Protein AF-A0A0B1TSK8-F1 (afdb_monomer_lite)

Sequence (146 aa):
METIKSRNEPAEERLIIAAIKKKAPELGAILQAAKDRFQAKLDALGPEAKDFAKEIWENGRKIRNQLFAGNRPTPAEMHLSTLGTLIRYKKLSAAAKEEFGKQFPVISNALTGITSLPIFSSEPGLAHNPILGDFLAIMHQAHMGI

InterPro domains:
  IPR008632 Nematode fatty acid retinoid binding [PF05823] (4-109)
  IPR008632 Nematode fatty acid retinoid binding [PTHR31418] (10-109)

Radius of gyration: 18.43 Å; chains: 1; bounding box: 41×38×54 Å

Secondary structure (DSSP, 8-state):
--------S-HHHHHHHHHHHHH-HHHHHHHHHHHHHHHHHHHTS-HHHHHHHHHHHHHHHHHHHHHHTT-PPPHHHHHHHHHHHHHHHHHS-HHHHHHHHHH-HHHHHHHHHHHHSTTTS--GGGGG-HHHHHHHHHHHHHHS--

Organism: Oesophagostomum dentatum (NCBI:txid61180)

pLDDT: mean 75.6, std 19.05, range [34.06, 95.44]

Foldseek 3Di:
DDDPDDPPDPPVLVVVLVVCCVVPVVVSVVSVVVVVLLVVLLVQADPLLNVLSVVVVVLVVVQVVCVVVVHHDDPVRVVVSLVVSLVSLVPDDPVSLVSNCVSPVVVSVVSVVVCPDPVNPDDPPPVPDVVVVVVVVVVVVVVPPD

Structure (mmCIF, N/CA/C/O backbone):
data_AF-A0A0B1TSK8-F1
#
_entry.id   AF-A0A0B1TSK8-F1
#
loop_
_atom_site.group_PDB
_atom_site.id
_atom_site.type_symbol
_atom_site.label_atom_id
_atom_site.label_alt_id
_atom_site.label_comp_id
_atom_site.label_asym_id
_atom_site.label_entity_id
_atom_site.label_seq_id
_atom_site.pdbx_PDB_ins_code
_atom_site.Cartn_x
_atom_site.Cartn_y
_atom_site.Cartn_z
_atom_site.occupancy
_atom_site.B_iso_or_equiv
_atom_site.auth_seq_id
_atom_site.auth_comp_id
_atom_site.auth_asym_id
_atom_site.auth_atom_id
_atom_site.pdbx_PDB_model_num
ATOM 1 N N . MET A 1 1 ? -25.282 -0.519 -25.206 1.00 34.50 1 MET A N 1
ATOM 2 C CA . MET A 1 1 ? -23.934 -0.914 -24.749 1.00 34.50 1 MET A CA 1
ATOM 3 C C . MET A 1 1 ? -23.753 -0.390 -23.341 1.00 34.50 1 MET A C 1
ATOM 5 O O . MET A 1 1 ? -23.791 0.815 -23.129 1.00 34.50 1 MET A O 1
ATOM 9 N N . GLU A 1 2 ? -23.715 -1.309 -22.386 1.00 34.06 2 GLU A N 1
ATOM 10 C CA . GLU A 1 2 ? -23.785 -1.038 -20.955 1.00 34.06 2 GLU A CA 1
ATOM 11 C C . GLU A 1 2 ? -22.529 -0.359 -20.382 1.00 34.06 2 GLU A C 1
ATOM 13 O O . GLU A 1 2 ? -21.392 -0.745 -20.638 1.00 34.06 2 GLU A O 1
ATOM 18 N N . THR A 1 3 ? -22.814 0.649 -19.554 1.00 35.84 3 THR A N 1
ATOM 19 C CA . THR A 1 3 ? -22.144 1.018 -18.297 1.00 35.84 3 THR A CA 1
ATOM 20 C C . THR A 1 3 ? -20.665 1.414 -18.299 1.00 35.84 3 THR A C 1
ATOM 22 O O . THR A 1 3 ? -19.780 0.669 -17.889 1.00 35.84 3 THR A O 1
ATOM 25 N N . ILE A 1 4 ? -20.445 2.715 -18.509 1.00 45.88 4 ILE A N 1
ATOM 26 C CA . ILE A 1 4 ? -19.411 3.506 -17.822 1.00 45.88 4 ILE A CA 1
ATOM 27 C C . ILE A 1 4 ? -19.881 3.702 -16.368 1.00 45.88 4 ILE A C 1
ATOM 29 O O . ILE A 1 4 ? -20.302 4.789 -15.982 1.00 45.88 4 ILE A O 1
ATOM 33 N N . LYS A 1 5 ? -19.922 2.642 -15.557 1.00 42.06 5 LYS A N 1
ATOM 34 C CA . LYS A 1 5 ? -20.281 2.759 -14.137 1.00 42.06 5 LYS A CA 1
ATOM 35 C C . LYS A 1 5 ? -19.015 2.525 -13.318 1.00 42.06 5 LYS A C 1
ATOM 37 O O . LYS A 1 5 ? -18.442 1.446 -13.353 1.00 42.06 5 LYS A O 1
ATOM 42 N N . SER A 1 6 ? -18.597 3.577 -12.611 1.00 37.69 6 SER A N 1
ATOM 43 C CA . SER A 1 6 ? -17.459 3.633 -11.678 1.00 37.69 6 SER A CA 1
ATOM 44 C C . SER A 1 6 ? -16.067 3.882 -12.288 1.00 37.69 6 SER A C 1
ATOM 46 O O . SER A 1 6 ? -15.122 3.117 -12.117 1.00 37.69 6 SER A O 1
ATOM 48 N N . ARG A 1 7 ? -15.897 5.009 -12.991 1.00 40.56 7 ARG A N 1
ATOM 49 C CA . ARG A 1 7 ? -14.577 5.503 -13.418 1.00 40.56 7 ARG A CA 1
ATOM 50 C C . ARG A 1 7 ? -13.906 6.283 -12.272 1.00 40.56 7 ARG A C 1
ATOM 52 O O . ARG A 1 7 ? -13.792 7.494 -12.353 1.00 40.56 7 ARG A O 1
ATOM 59 N N . ASN A 1 8 ? -13.436 5.575 -11.245 1.00 47.19 8 ASN A N 1
ATOM 60 C CA . ASN A 1 8 ? -12.407 6.077 -10.313 1.00 47.19 8 ASN A CA 1
ATOM 61 C C . ASN A 1 8 ? -11.020 5.463 -10.602 1.00 47.19 8 ASN A C 1
ATOM 63 O O . ASN A 1 8 ? -10.127 5.482 -9.764 1.00 47.19 8 ASN A O 1
ATOM 67 N N . GLU A 1 9 ? -10.820 4.915 -11.803 1.00 52.47 9 GLU A N 1
ATOM 68 C CA . GLU A 1 9 ? -9.497 4.519 -12.295 1.00 52.47 9 GLU A CA 1
ATOM 69 C C . GLU A 1 9 ? -8.792 5.741 -12.904 1.00 52.47 9 GLU A C 1
ATOM 71 O O . GLU A 1 9 ? -9.339 6.307 -13.866 1.00 52.47 9 GLU A O 1
ATOM 76 N N . PRO A 1 10 ? -7.578 6.114 -12.453 1.00 54.09 10 PRO A N 1
ATOM 77 C CA . PRO A 1 10 ? -6.765 7.066 -13.192 1.00 54.09 10 PRO A CA 1
ATOM 78 C C . PRO A 1 10 ? -6.481 6.458 -14.568 1.00 54.09 10 PRO A C 1
ATOM 80 O O . PRO A 1 10 ? -5.929 5.363 -14.688 1.00 54.09 10 PRO A O 1
ATOM 83 N N . ALA A 1 11 ? -6.927 7.141 -15.624 1.00 59.41 11 ALA A N 1
ATOM 84 C CA . ALA A 1 11 ? -6.847 6.658 -17.003 1.00 59.41 11 ALA A CA 1
ATOM 85 C C . ALA A 1 11 ? -5.430 6.209 -17.404 1.00 59.41 11 ALA A C 1
ATOM 87 O O . ALA A 1 11 ? -5.285 5.296 -18.211 1.00 59.41 11 ALA A O 1
ATOM 88 N N . GLU A 1 12 ? -4.412 6.778 -16.766 1.00 68.50 12 GLU A N 1
ATOM 89 C CA . GLU A 1 12 ? -2.999 6.466 -16.948 1.00 68.50 12 GLU A CA 1
ATOM 90 C C . GLU A 1 12 ? -2.633 5.006 -16.650 1.00 68.50 12 GLU A C 1
ATOM 92 O O . GLU A 1 12 ? -1.908 4.408 -17.437 1.00 68.50 12 GLU A O 1
AT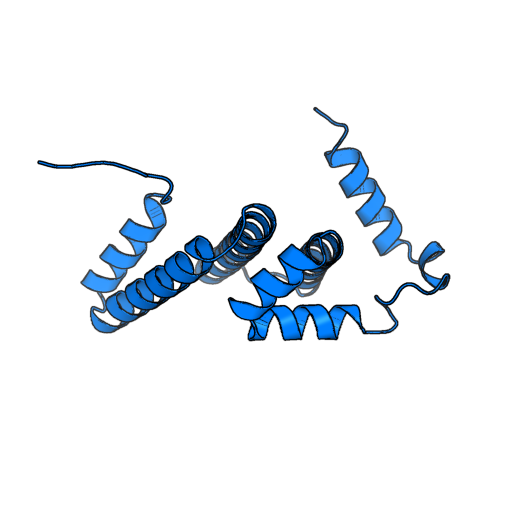OM 97 N N . GLU A 1 13 ? -3.131 4.384 -15.574 1.00 72.94 13 GLU A N 1
ATOM 98 C CA . GLU A 1 13 ? -2.673 3.031 -15.201 1.00 72.94 13 GLU A CA 1
ATOM 99 C C . GLU A 1 13 ? -3.181 1.969 -16.186 1.00 72.94 13 GLU A C 1
ATOM 101 O O . GLU A 1 13 ? -2.430 1.083 -16.596 1.00 72.94 13 GLU A O 1
ATOM 106 N N . ARG A 1 14 ? -4.420 2.117 -16.675 1.00 76.19 14 ARG A N 1
ATOM 107 C CA . ARG A 1 14 ? -4.943 1.287 -17.774 1.00 76.19 14 ARG A CA 1
ATOM 108 C C . ARG A 1 14 ? -4.124 1.456 -19.051 1.00 76.19 14 ARG A C 1
ATOM 110 O O . ARG A 1 14 ? -3.827 0.466 -19.718 1.00 76.19 14 ARG A O 1
ATOM 117 N N . LEU A 1 15 ? -3.755 2.695 -19.387 1.00 79.19 15 LEU A N 1
ATOM 118 C CA . LEU A 1 15 ? -2.950 2.994 -20.572 1.00 79.19 15 LEU A CA 1
ATOM 119 C C . LEU A 1 15 ? -1.533 2.416 -20.451 1.00 79.19 15 LEU A C 1
ATOM 121 O O . LEU A 1 15 ? -1.026 1.859 -21.421 1.00 79.19 15 LEU A O 1
ATOM 125 N N . ILE A 1 16 ? -0.929 2.462 -19.260 1.00 78.75 16 ILE A N 1
ATOM 126 C CA . ILE A 1 16 ? 0.378 1.854 -18.975 1.00 78.75 16 ILE A CA 1
ATOM 127 C C . ILE A 1 16 ? 0.310 0.333 -19.137 1.00 78.75 16 ILE A C 1
ATOM 129 O O . ILE A 1 16 ? 1.132 -0.237 -19.853 1.00 78.75 16 ILE A O 1
ATOM 133 N N . ILE A 1 17 ? -0.682 -0.337 -18.538 1.00 82.12 17 ILE A N 1
ATOM 134 C CA . ILE A 1 17 ? -0.833 -1.795 -18.664 1.00 82.12 17 ILE A CA 1
ATOM 135 C C . ILE A 1 17 ? -1.065 -2.190 -20.128 1.00 82.12 17 ILE A C 1
ATOM 137 O O . ILE A 1 17 ? -0.455 -3.145 -20.604 1.00 82.12 17 ILE A O 1
ATOM 141 N N . ALA A 1 18 ? -1.894 -1.449 -20.868 1.00 85.12 18 ALA A N 1
ATOM 142 C CA . ALA A 1 18 ? -2.126 -1.700 -22.291 1.00 85.12 18 ALA A CA 1
ATOM 143 C C . ALA A 1 18 ? -0.850 -1.508 -23.133 1.00 85.12 18 ALA A C 1
ATOM 145 O O . ALA A 1 18 ? -0.532 -2.347 -23.979 1.00 85.12 18 ALA A O 1
ATOM 146 N N . ALA A 1 19 ? -0.082 -0.446 -22.872 1.00 82.62 19 ALA A N 1
ATOM 147 C CA . ALA A 1 19 ? 1.193 -0.199 -23.538 1.00 82.62 19 ALA A CA 1
ATOM 148 C C . ALA A 1 19 ? 2.224 -1.299 -23.235 1.00 82.62 19 ALA A C 1
ATOM 150 O O . ALA A 1 19 ? 2.941 -1.733 -24.139 1.00 82.62 19 ALA A O 1
ATOM 151 N N . ILE A 1 20 ? 2.266 -1.790 -21.991 1.00 84.56 20 ILE A N 1
ATOM 152 C CA . ILE A 1 20 ? 3.125 -2.910 -21.595 1.00 84.56 20 ILE A CA 1
ATOM 153 C C . ILE A 1 20 ? 2.663 -4.197 -22.275 1.00 84.56 20 ILE A C 1
ATOM 155 O O . ILE A 1 20 ? 3.498 -4.856 -22.876 1.00 84.56 20 ILE A O 1
ATOM 159 N N . LYS A 1 21 ? 1.362 -4.519 -22.298 1.00 87.75 21 LYS A N 1
ATOM 160 C CA . LYS A 1 21 ? 0.835 -5.699 -23.015 1.00 87.75 21 LYS A CA 1
ATOM 161 C C . LYS A 1 21 ? 1.237 -5.713 -24.491 1.00 87.75 21 LYS A C 1
ATOM 163 O O . LYS A 1 21 ? 1.553 -6.772 -25.018 1.00 87.75 21 LYS A O 1
ATOM 168 N N . LYS A 1 22 ? 1.271 -4.547 -25.149 1.00 89.25 22 LYS A N 1
ATOM 169 C CA . LYS A 1 22 ? 1.702 -4.428 -26.552 1.00 89.25 22 LYS A CA 1
ATOM 170 C C . LYS A 1 22 ? 3.186 -4.767 -26.758 1.00 89.25 22 LYS A C 1
ATOM 172 O O . LYS A 1 22 ? 3.539 -5.267 -27.819 1.00 89.25 22 LYS A O 1
ATOM 177 N N . LYS A 1 23 ? 4.051 -4.470 -25.782 1.00 89.12 23 LYS A N 1
ATOM 178 C CA . LYS A 1 23 ? 5.508 -4.704 -25.870 1.00 89.12 23 LYS A CA 1
ATOM 179 C C . LYS A 1 23 ? 5.947 -6.037 -25.255 1.00 89.12 23 LYS A C 1
ATOM 181 O O . LYS A 1 23 ? 6.893 -6.647 -25.732 1.00 89.12 23 LYS A O 1
ATOM 186 N N . ALA A 1 24 ? 5.275 -6.455 -24.191 1.00 89.75 24 ALA A N 1
ATOM 187 C CA . ALA A 1 24 ? 5.555 -7.630 -23.378 1.00 89.75 24 ALA A CA 1
ATOM 188 C C . ALA A 1 24 ? 4.220 -8.190 -22.838 1.00 89.75 24 ALA A C 1
ATOM 190 O O . ALA A 1 24 ? 3.791 -7.825 -21.736 1.00 89.75 24 ALA A O 1
ATOM 191 N N . PRO A 1 25 ? 3.535 -9.054 -23.610 1.00 87.00 25 PRO A N 1
ATOM 192 C CA . PRO A 1 25 ? 2.203 -9.557 -23.274 1.00 87.00 25 PRO A CA 1
ATOM 193 C C . PRO A 1 25 ? 2.124 -10.239 -21.905 1.00 87.00 25 PRO A C 1
ATOM 195 O O . PRO A 1 25 ? 1.219 -9.937 -21.126 1.00 87.00 25 PRO A O 1
ATOM 198 N N . GLU A 1 26 ? 3.096 -11.096 -21.580 1.00 89.19 26 GLU A N 1
ATOM 199 C CA . GLU A 1 26 ? 3.151 -11.811 -20.297 1.00 89.19 26 GLU A CA 1
ATOM 200 C C . GLU A 1 26 ? 3.294 -10.848 -19.114 1.00 89.19 26 GLU A C 1
ATOM 202 O O . GLU A 1 26 ? 2.535 -10.923 -18.148 1.00 89.19 26 GLU A O 1
ATOM 207 N N . LEU A 1 27 ? 4.199 -9.869 -19.221 1.00 83.31 27 LEU A N 1
ATOM 208 C CA . LEU A 1 27 ? 4.387 -8.851 -18.188 1.00 83.31 27 LEU A CA 1
ATOM 209 C C . LEU A 1 27 ? 3.121 -8.005 -18.006 1.00 83.31 27 LEU A C 1
ATOM 211 O O . LEU A 1 27 ? 2.701 -7.725 -16.884 1.00 83.31 27 LEU A O 1
ATOM 215 N N . GLY A 1 28 ? 2.467 -7.637 -19.106 1.00 83.94 28 GLY A N 1
ATOM 216 C CA . GLY A 1 28 ? 1.213 -6.898 -19.063 1.00 83.94 28 GLY A CA 1
ATOM 217 C C . GLY A 1 28 ? 0.054 -7.696 -18.448 1.00 83.94 28 GLY A C 1
ATOM 218 O O . GLY A 1 28 ? -0.797 -7.114 -17.772 1.00 83.94 28 GLY A O 1
ATOM 219 N N . ALA A 1 29 ? 0.017 -9.018 -18.634 1.00 88.88 29 ALA A N 1
ATOM 220 C CA . ALA A 1 29 ? -0.941 -9.900 -17.966 1.00 88.88 29 ALA A CA 1
ATOM 221 C C . ALA A 1 29 ? -0.668 -10.003 -16.455 1.00 88.88 29 ALA A C 1
ATOM 223 O O . ALA A 1 29 ? -1.606 -9.909 -15.663 1.00 88.88 29 ALA A O 1
ATOM 224 N N . ILE A 1 30 ? 0.603 -10.099 -16.047 1.00 88.12 30 ILE A N 1
ATOM 225 C CA . ILE A 1 30 ? 1.008 -10.102 -14.632 1.00 88.12 30 ILE A CA 1
ATOM 226 C C . ILE A 1 30 ? 0.605 -8.793 -13.942 1.00 88.12 30 ILE A C 1
ATOM 228 O O . ILE A 1 30 ? 0.024 -8.831 -12.856 1.00 88.12 30 ILE A O 1
ATOM 232 N N . LEU A 1 31 ? 0.852 -7.638 -14.569 1.00 85.00 31 LEU A N 1
ATOM 233 C CA . LEU A 1 31 ? 0.456 -6.338 -14.013 1.00 85.00 31 LEU A CA 1
ATOM 234 C C . LEU A 1 31 ? -1.064 -6.213 -13.871 1.00 85.00 31 LEU A C 1
ATOM 236 O O . LEU A 1 31 ? -1.544 -5.711 -12.855 1.00 85.00 31 LEU A O 1
ATOM 240 N N . GLN A 1 32 ? -1.822 -6.691 -14.862 1.00 87.62 32 GLN A N 1
ATOM 241 C CA . GLN A 1 32 ? -3.280 -6.716 -14.778 1.00 87.62 32 GLN A CA 1
ATOM 242 C C . GLN A 1 32 ? -3.748 -7.591 -13.610 1.00 87.62 32 GLN A C 1
ATOM 244 O O . GLN A 1 32 ? -4.523 -7.131 -12.780 1.00 87.62 32 GLN A O 1
ATOM 249 N N . ALA A 1 33 ? -3.222 -8.812 -13.490 1.00 88.50 33 ALA A N 1
ATOM 250 C CA . ALA A 1 33 ? -3.577 -9.716 -12.402 1.00 88.50 33 ALA A CA 1
ATOM 251 C C . ALA A 1 33 ? -3.216 -9.136 -11.023 1.00 88.50 33 ALA A C 1
ATOM 253 O O . ALA A 1 33 ? -3.974 -9.291 -10.066 1.00 88.50 33 ALA A O 1
ATOM 254 N N . ALA A 1 34 ? -2.078 -8.444 -10.906 1.00 86.25 34 ALA A N 1
ATOM 255 C CA . ALA A 1 34 ? -1.689 -7.756 -9.678 1.00 86.25 34 ALA A CA 1
ATOM 256 C C . ALA A 1 34 ? -2.673 -6.632 -9.316 1.00 86.25 34 ALA A C 1
ATOM 258 O O . ALA A 1 34 ? -3.108 -6.549 -8.166 1.00 86.25 34 ALA A O 1
ATOM 259 N N . LYS A 1 35 ? -3.071 -5.814 -10.298 1.00 86.69 35 LYS A N 1
ATOM 260 C CA . LYS A 1 35 ? -4.081 -4.764 -10.124 1.00 86.69 35 LYS A CA 1
ATOM 261 C C . LYS A 1 35 ? -5.429 -5.340 -9.697 1.00 86.69 35 LYS A C 1
ATOM 263 O O . LYS A 1 35 ? -6.022 -4.838 -8.748 1.00 86.69 35 LYS A O 1
ATOM 268 N N . ASP A 1 36 ? -5.897 -6.391 -10.359 1.00 90.88 36 ASP A N 1
ATOM 269 C CA . ASP A 1 36 ? -7.205 -6.984 -10.072 1.00 90.88 36 ASP A CA 1
ATOM 270 C C . ASP A 1 36 ? -7.229 -7.600 -8.664 1.00 90.88 36 ASP A C 1
ATOM 272 O O . ASP A 1 36 ? -8.175 -7.391 -7.905 1.00 90.88 36 ASP A O 1
ATOM 276 N N . ARG A 1 37 ? -6.138 -8.265 -8.253 1.00 89.31 37 ARG A N 1
ATOM 277 C CA . ARG A 1 37 ? -5.961 -8.750 -6.873 1.00 89.31 37 ARG A CA 1
ATOM 278 C C . ARG A 1 37 ? -5.952 -7.613 -5.854 1.00 89.31 37 ARG A C 1
ATOM 280 O O . ARG A 1 37 ? -6.527 -7.762 -4.780 1.00 89.31 37 ARG A O 1
ATOM 287 N N . PHE A 1 38 ? -5.291 -6.497 -6.158 1.00 88.50 38 PHE A N 1
ATOM 288 C CA . PHE A 1 38 ? -5.280 -5.330 -5.277 1.00 88.50 38 PHE A CA 1
ATOM 289 C C . PHE A 1 38 ? -6.676 -4.709 -5.143 1.00 88.50 38 PHE A C 1
ATOM 291 O O . PHE A 1 38 ? -7.125 -4.448 -4.030 1.00 88.50 38 PHE A O 1
ATOM 298 N N . GLN A 1 39 ? -7.396 -4.554 -6.256 1.00 90.06 39 GLN A N 1
ATOM 299 C CA . GLN A 1 39 ? -8.758 -4.026 -6.262 1.00 90.06 39 GLN A CA 1
ATOM 300 C C . GLN A 1 39 ? -9.717 -4.920 -5.463 1.00 90.06 39 GLN A C 1
ATOM 302 O O . GLN A 1 39 ? -10.447 -4.416 -4.614 1.00 90.06 39 GLN A O 1
ATOM 307 N N . ALA A 1 40 ? -9.644 -6.242 -5.643 1.00 92.88 40 ALA A N 1
ATOM 308 C CA . ALA A 1 40 ? -10.445 -7.190 -4.868 1.00 92.88 40 ALA A CA 1
ATOM 309 C C . ALA A 1 40 ? -10.203 -7.056 -3.353 1.00 92.88 40 ALA A C 1
ATOM 311 O O . ALA A 1 40 ? -11.149 -7.077 -2.567 1.00 92.88 40 ALA A O 1
ATOM 312 N N . LYS A 1 41 ? -8.947 -6.845 -2.936 1.00 92.06 41 LYS A N 1
ATOM 313 C CA . LYS A 1 41 ? -8.608 -6.580 -1.530 1.00 92.06 41 LYS A CA 1
ATOM 314 C C . LYS A 1 41 ? -9.181 -5.257 -1.030 1.00 92.06 41 LYS A C 1
ATOM 316 O O . LYS A 1 41 ? -9.676 -5.212 0.087 1.00 92.06 41 LYS A O 1
ATOM 321 N N . LEU A 1 42 ? -9.144 -4.193 -1.838 1.00 92.62 42 LEU A N 1
ATOM 322 C CA . LEU A 1 42 ? -9.752 -2.903 -1.486 1.00 92.62 42 LEU A CA 1
ATOM 323 C C . LEU A 1 42 ? -11.276 -2.979 -1.353 1.00 92.62 42 LEU A C 1
ATOM 325 O O . LEU A 1 42 ? -11.864 -2.234 -0.570 1.00 92.62 42 LEU A O 1
ATOM 329 N N . ASP A 1 43 ? -11.933 -3.816 -2.147 1.00 93.12 43 ASP A N 1
ATOM 330 C CA . ASP A 1 43 ? -13.389 -3.976 -2.105 1.00 93.12 43 ASP A CA 1
ATOM 331 C C . ASP A 1 43 ? -13.856 -4.821 -0.917 1.00 93.12 43 ASP A C 1
ATOM 333 O O . ASP A 1 43 ? -14.991 -4.668 -0.477 1.00 93.12 43 ASP A O 1
ATOM 337 N N . ALA A 1 44 ? -12.957 -5.616 -0.335 1.00 94.31 44 ALA A N 1
ATOM 338 C CA . ALA A 1 44 ? -13.184 -6.360 0.900 1.00 94.31 44 ALA A CA 1
ATOM 339 C C . ALA A 1 44 ? -12.917 -5.551 2.190 1.00 94.31 44 ALA A C 1
ATOM 341 O O . ALA A 1 44 ? -13.047 -6.103 3.281 1.00 94.31 44 ALA A O 1
ATOM 342 N N . LEU A 1 45 ? -12.512 -4.279 2.088 1.00 95.06 45 LEU A N 1
ATOM 343 C CA . LEU A 1 45 ? -12.231 -3.410 3.236 1.00 95.06 45 LEU A CA 1
ATOM 344 C C . LEU A 1 45 ? -13.384 -2.450 3.540 1.00 95.06 45 LEU A C 1
ATOM 346 O O . LEU A 1 45 ? -14.001 -1.896 2.625 1.00 95.06 45 LEU A O 1
ATOM 350 N N . GLY A 1 46 ? -13.594 -2.169 4.831 1.00 94.38 46 GLY A N 1
ATOM 351 C CA . GLY A 1 46 ? -14.411 -1.045 5.274 1.00 94.38 46 GLY A CA 1
ATOM 352 C C . GLY A 1 46 ? -13.804 0.313 4.876 1.00 94.38 46 GLY A C 1
ATOM 353 O O . GLY A 1 46 ? -12.621 0.387 4.528 1.00 94.38 46 GLY A O 1
ATOM 354 N N . PRO A 1 47 ? -14.580 1.416 4.923 1.00 95.44 47 PRO A N 1
ATOM 355 C CA . PRO A 1 47 ? -14.161 2.722 4.401 1.00 95.44 47 PRO A CA 1
ATOM 356 C C . PRO A 1 47 ? -12.823 3.231 4.957 1.00 95.44 47 PRO A C 1
ATOM 358 O O . PRO A 1 47 ? -11.962 3.657 4.193 1.00 95.44 47 PRO A O 1
ATOM 361 N N . GLU A 1 48 ? -12.615 3.121 6.272 1.00 94.31 48 GLU A N 1
ATOM 362 C CA . GLU A 1 48 ? -11.409 3.615 6.948 1.00 9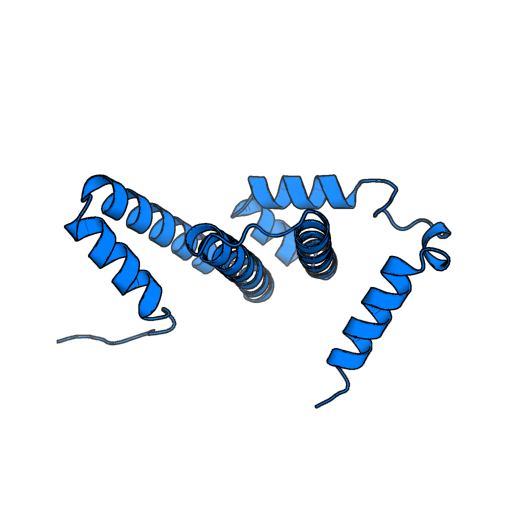4.31 48 GLU A CA 1
ATOM 363 C C . GLU A 1 48 ? -10.143 2.859 6.504 1.00 94.31 48 GLU A C 1
ATOM 365 O O . GLU A 1 48 ? -9.153 3.466 6.086 1.00 94.31 48 GLU A O 1
ATOM 370 N N . ALA A 1 49 ? -10.186 1.523 6.536 1.00 94.56 49 ALA A N 1
ATOM 371 C CA . ALA A 1 49 ? -9.077 0.679 6.099 1.00 94.56 49 ALA A CA 1
ATOM 372 C C . ALA A 1 49 ? -8.826 0.809 4.588 1.00 94.56 49 ALA A C 1
ATOM 374 O O . ALA A 1 49 ? -7.677 0.794 4.142 1.00 94.56 49 ALA A O 1
ATOM 375 N N . LYS A 1 50 ? -9.894 0.964 3.795 1.00 95.44 50 LYS A N 1
ATOM 376 C CA . LYS A 1 50 ? -9.826 1.162 2.344 1.00 95.44 50 LYS A CA 1
ATOM 377 C C . LYS A 1 50 ? -9.125 2.466 1.986 1.00 95.44 50 LYS A C 1
ATOM 379 O O . LYS A 1 50 ? -8.288 2.469 1.085 1.00 95.44 50 LYS A O 1
ATOM 384 N N . ASP A 1 51 ? -9.439 3.557 2.676 1.00 95.00 51 ASP A N 1
ATOM 385 C CA . ASP A 1 51 ? -8.804 4.851 2.428 1.00 95.00 51 ASP A CA 1
ATOM 386 C C . ASP A 1 51 ? -7.322 4.831 2.804 1.00 95.00 51 ASP A C 1
ATOM 388 O O . ASP A 1 51 ? -6.485 5.279 2.019 1.00 95.00 51 ASP A O 1
ATOM 392 N N . PHE A 1 52 ? -6.970 4.190 3.920 1.00 94.00 52 PHE A N 1
ATOM 393 C CA . PHE A 1 52 ? -5.570 3.954 4.266 1.00 94.00 52 PHE A CA 1
ATOM 394 C C . PHE A 1 52 ? -4.831 3.097 3.224 1.00 94.00 52 PHE A C 1
ATOM 396 O O . PHE A 1 52 ? -3.721 3.431 2.808 1.00 94.00 52 PHE A O 1
ATOM 403 N N . ALA A 1 53 ? -5.450 2.014 2.746 1.00 93.44 53 ALA A N 1
ATOM 404 C CA . ALA A 1 53 ? -4.854 1.146 1.733 1.00 93.44 53 ALA A CA 1
ATOM 405 C C . ALA A 1 53 ? -4.623 1.870 0.392 1.00 93.44 53 ALA A C 1
ATOM 407 O O . ALA A 1 53 ? -3.596 1.652 -0.256 1.00 93.44 53 ALA A O 1
ATOM 408 N N . LYS A 1 54 ? -5.537 2.763 -0.015 1.00 91.44 54 LYS A N 1
ATOM 409 C CA . LYS A 1 54 ? -5.354 3.625 -1.196 1.00 91.44 54 LYS A CA 1
ATOM 410 C C . LYS A 1 54 ? -4.198 4.607 -1.015 1.00 91.44 54 LYS A C 1
ATOM 412 O O . LYS A 1 54 ? -3.429 4.800 -1.951 1.00 91.44 54 LYS A O 1
ATOM 417 N N . GLU A 1 55 ? -4.057 5.206 0.166 1.00 90.12 55 GLU A N 1
ATOM 418 C CA . GLU A 1 55 ? -2.969 6.146 0.463 1.00 90.12 55 GLU A CA 1
ATOM 419 C C . GLU A 1 55 ? -1.594 5.472 0.328 1.00 90.12 55 GLU A C 1
ATOM 421 O O . GLU A 1 55 ? -0.717 5.990 -0.369 1.00 90.12 55 GLU A O 1
ATOM 426 N N . ILE A 1 56 ? -1.431 4.271 0.902 1.00 89.88 56 ILE A N 1
ATOM 427 C CA . ILE A 1 56 ? -0.208 3.465 0.743 1.00 89.88 56 ILE A CA 1
ATOM 428 C C . ILE A 1 56 ? 0.061 3.171 -0.735 1.00 89.88 56 ILE A C 1
ATOM 430 O O . ILE A 1 56 ? 1.201 3.290 -1.192 1.00 89.88 56 ILE A O 1
ATOM 434 N N . TRP A 1 57 ? -0.971 2.783 -1.489 1.00 87.31 57 TRP A N 1
ATOM 435 C CA . TRP A 1 57 ? -0.828 2.455 -2.906 1.00 87.31 57 TRP A CA 1
ATOM 436 C C . TRP A 1 57 ? -0.383 3.655 -3.741 1.00 87.31 57 TRP A C 1
ATOM 438 O O . TRP A 1 57 ? 0.563 3.537 -4.520 1.00 87.31 57 TRP A O 1
ATOM 448 N N . GLU A 1 58 ? -0.998 4.822 -3.547 1.00 86.31 58 GLU A N 1
ATOM 449 C CA . GLU A 1 58 ? -0.601 6.043 -4.252 1.00 86.31 58 GLU A CA 1
ATOM 450 C C . GLU A 1 58 ? 0.816 6.486 -3.881 1.00 86.31 58 GLU A C 1
ATOM 452 O O . GLU A 1 58 ? 1.578 6.911 -4.750 1.00 86.31 58 GLU A O 1
ATOM 457 N N . ASN A 1 59 ? 1.214 6.347 -2.616 1.00 84.75 59 ASN A N 1
ATOM 458 C CA . ASN A 1 59 ? 2.580 6.636 -2.189 1.00 84.75 59 ASN A CA 1
ATOM 459 C C . ASN A 1 59 ? 3.598 5.688 -2.857 1.00 84.75 59 ASN A C 1
ATOM 461 O O . ASN A 1 59 ? 4.586 6.132 -3.446 1.00 84.75 59 ASN A O 1
ATOM 465 N N . GLY A 1 60 ? 3.305 4.383 -2.884 1.00 83.50 60 GLY A N 1
ATOM 466 C CA . GLY A 1 60 ? 4.105 3.400 -3.618 1.00 83.50 60 GLY A CA 1
ATOM 467 C C . GLY A 1 60 ? 4.170 3.690 -5.123 1.00 83.50 60 GLY A C 1
ATOM 468 O O . GLY A 1 60 ? 5.235 3.576 -5.735 1.00 83.50 60 GLY A O 1
ATOM 469 N N . ARG A 1 61 ? 3.058 4.134 -5.723 1.00 83.25 61 ARG A N 1
ATOM 470 C CA . ARG A 1 61 ? 2.991 4.547 -7.133 1.00 83.25 61 ARG A CA 1
ATOM 471 C C . ARG A 1 61 ? 3.899 5.742 -7.414 1.00 83.25 61 ARG A C 1
ATOM 473 O O . ARG A 1 61 ? 4.622 5.722 -8.409 1.00 83.25 61 ARG A O 1
ATOM 480 N N . LYS A 1 62 ? 3.904 6.751 -6.539 1.00 83.12 62 LYS A N 1
ATOM 481 C CA . LYS A 1 62 ? 4.793 7.919 -6.656 1.00 83.12 62 LYS A CA 1
ATOM 482 C C . LYS A 1 62 ? 6.263 7.504 -6.642 1.00 83.12 62 LYS A C 1
ATOM 484 O O . LYS A 1 62 ? 6.986 7.861 -7.569 1.00 83.12 62 LYS A O 1
ATOM 489 N N . ILE A 1 63 ? 6.673 6.682 -5.673 1.00 81.88 63 ILE A N 1
ATOM 490 C CA . ILE A 1 63 ? 8.053 6.175 -5.560 1.00 81.88 63 ILE A CA 1
ATOM 491 C C . ILE A 1 63 ? 8.456 5.383 -6.811 1.00 81.88 63 ILE A C 1
ATOM 493 O O . ILE A 1 63 ? 9.530 5.591 -7.376 1.00 81.88 63 ILE A O 1
ATOM 497 N N . ARG A 1 64 ? 7.574 4.500 -7.293 1.00 79.44 64 ARG A N 1
ATOM 498 C CA . ARG A 1 64 ? 7.799 3.729 -8.523 1.00 79.44 64 ARG A CA 1
ATOM 499 C C . ARG A 1 64 ? 7.994 4.639 -9.739 1.00 79.44 64 ARG A C 1
ATOM 501 O O . ARG A 1 64 ? 8.904 4.414 -10.531 1.00 79.44 64 ARG A O 1
ATOM 508 N N . ASN A 1 65 ? 7.149 5.658 -9.891 1.00 80.19 65 ASN A N 1
ATOM 509 C CA . ASN A 1 65 ? 7.235 6.595 -11.009 1.00 80.19 65 ASN A CA 1
ATOM 510 C C . ASN A 1 65 ? 8.525 7.425 -10.955 1.00 80.19 65 ASN A C 1
ATOM 512 O O . ASN A 1 65 ? 9.159 7.615 -11.989 1.00 80.19 65 ASN A O 1
ATOM 516 N N . GLN A 1 66 ? 8.945 7.862 -9.763 1.00 77.06 66 GLN A N 1
ATOM 517 C CA . GLN A 1 66 ? 10.236 8.528 -9.569 1.00 77.06 66 GLN A CA 1
ATOM 518 C C . GLN A 1 66 ? 11.391 7.621 -10.009 1.00 77.06 66 GLN A C 1
ATOM 520 O O . GLN A 1 66 ? 12.227 8.043 -10.808 1.00 77.06 66 GLN A O 1
ATOM 525 N N . LEU A 1 67 ? 11.380 6.350 -9.592 1.00 76.12 67 LEU A N 1
ATOM 526 C CA . LEU A 1 67 ? 12.410 5.384 -9.970 1.00 76.12 67 LEU A CA 1
ATOM 527 C C . LEU A 1 67 ? 12.489 5.176 -11.492 1.00 76.12 67 LEU A C 1
ATOM 529 O O . LEU A 1 67 ? 13.589 5.144 -12.043 1.00 76.12 67 LEU A O 1
ATOM 533 N N . PHE A 1 68 ? 11.349 5.076 -12.185 1.00 76.12 68 PHE A N 1
ATOM 534 C CA . PHE A 1 68 ? 11.320 4.970 -13.650 1.00 76.12 68 PHE A CA 1
ATOM 535 C C . PHE A 1 68 ? 11.757 6.249 -14.367 1.00 76.12 68 PHE A C 1
ATOM 537 O O . PHE A 1 68 ? 12.294 6.166 -15.469 1.00 76.12 68 PHE A O 1
ATOM 544 N N . ALA A 1 69 ? 11.578 7.413 -13.743 1.00 79.38 69 ALA A N 1
ATOM 545 C CA . ALA A 1 69 ? 12.107 8.682 -14.234 1.00 79.38 69 ALA A CA 1
ATOM 546 C C . ALA A 1 69 ? 13.617 8.856 -13.963 1.00 79.38 69 ALA A C 1
ATOM 548 O O . ALA A 1 69 ? 14.172 9.900 -14.287 1.00 79.38 69 ALA A O 1
ATOM 549 N N . GLY A 1 70 ? 14.286 7.863 -13.361 1.00 82.50 70 GLY A N 1
ATOM 550 C CA . GLY A 1 70 ? 15.701 7.936 -12.978 1.00 82.50 70 GLY A CA 1
ATOM 551 C C . GLY A 1 70 ? 15.955 8.652 -11.646 1.00 82.50 70 GLY A C 1
ATOM 552 O O . GLY A 1 70 ? 17.098 8.726 -11.201 1.00 82.50 70 GLY A O 1
ATOM 553 N N . ASN A 1 71 ? 14.902 9.114 -10.972 1.00 84.50 71 ASN A N 1
ATOM 554 C CA . ASN A 1 71 ? 14.979 9.830 -9.705 1.00 84.50 71 ASN A CA 1
ATOM 555 C C . ASN A 1 71 ? 14.816 8.840 -8.549 1.00 84.50 71 ASN A C 1
ATOM 557 O O . ASN A 1 71 ? 13.710 8.412 -8.224 1.00 84.50 71 ASN A O 1
ATOM 561 N N . ARG A 1 72 ? 15.924 8.439 -7.924 1.00 84.50 72 ARG A N 1
ATOM 562 C CA . ARG A 1 72 ? 15.881 7.551 -6.754 1.00 84.50 72 ARG A CA 1
ATOM 563 C C . ARG A 1 72 ? 15.637 8.388 -5.494 1.00 84.50 72 ARG A C 1
ATOM 565 O O . ARG A 1 72 ? 16.454 9.271 -5.238 1.00 84.50 72 ARG A O 1
ATOM 572 N N . PRO A 1 73 ? 14.586 8.110 -4.701 1.00 79.88 73 PRO A N 1
ATOM 573 C CA . PRO A 1 73 ? 14.408 8.778 -3.421 1.00 79.88 73 PRO A CA 1
ATOM 574 C C . PRO A 1 73 ? 15.616 8.543 -2.517 1.00 79.88 73 PRO A C 1
ATOM 576 O O . PRO A 1 73 ? 16.165 7.438 -2.454 1.00 79.88 73 PRO A O 1
ATOM 579 N N . THR A 1 74 ? 16.016 9.583 -1.802 1.00 86.06 74 THR A N 1
ATOM 580 C CA . THR A 1 74 ? 17.046 9.501 -0.771 1.00 86.06 74 THR A CA 1
ATOM 581 C C . THR A 1 74 ? 16.552 8.674 0.422 1.00 86.06 74 THR A C 1
ATOM 583 O O . THR A 1 74 ? 15.343 8.566 0.661 1.00 86.06 74 THR A O 1
ATOM 586 N N . PRO A 1 75 ? 17.464 8.120 1.242 1.00 82.19 75 PRO A N 1
ATOM 587 C CA . PRO A 1 75 ? 17.078 7.447 2.481 1.00 82.19 75 PRO A CA 1
ATOM 588 C C . PRO A 1 75 ? 16.212 8.320 3.404 1.00 82.19 75 PRO A C 1
ATOM 590 O O . PRO A 1 75 ? 15.288 7.807 4.029 1.00 82.19 75 PRO A O 1
ATOM 593 N N . ALA A 1 76 ? 16.466 9.634 3.451 1.00 80.56 76 ALA A N 1
ATOM 594 C CA . ALA A 1 76 ? 15.697 10.582 4.256 1.00 80.56 76 ALA A CA 1
ATOM 595 C C . ALA A 1 76 ? 14.240 10.711 3.774 1.00 80.56 76 ALA A C 1
ATOM 597 O O . ALA A 1 76 ? 13.315 10.633 4.582 1.00 80.56 76 ALA A O 1
ATOM 598 N N . GLU A 1 77 ? 14.020 10.833 2.462 1.00 77.81 77 GLU A N 1
ATOM 599 C CA . GLU A 1 77 ? 12.674 10.884 1.873 1.00 77.81 77 GLU A CA 1
ATOM 600 C C . GLU A 1 77 ? 11.908 9.574 2.099 1.00 77.81 77 GLU A C 1
ATOM 602 O O . GLU A 1 77 ? 10.725 9.590 2.444 1.00 77.81 77 GLU A O 1
ATOM 607 N N . MET A 1 78 ? 12.596 8.433 1.986 1.00 82.31 78 MET A N 1
ATOM 608 C CA . MET A 1 78 ? 12.016 7.122 2.296 1.00 82.31 78 MET A CA 1
ATOM 609 C C . MET A 1 78 ? 11.636 7.000 3.777 1.00 82.31 78 MET A C 1
ATOM 611 O O . MET A 1 78 ? 10.573 6.460 4.101 1.00 82.31 78 MET A O 1
ATOM 615 N N . HIS A 1 79 ? 12.464 7.534 4.679 1.00 81.00 79 HIS A N 1
ATOM 616 C CA . HIS A 1 79 ? 12.170 7.587 6.110 1.00 81.00 79 HIS A CA 1
ATOM 617 C C . HIS A 1 79 ? 10.922 8.426 6.396 1.00 81.00 79 HIS A C 1
ATOM 619 O O . HIS A 1 79 ? 10.004 7.939 7.051 1.00 81.00 79 HIS A O 1
ATOM 625 N N . LEU A 1 80 ? 10.844 9.650 5.865 1.00 82.81 80 LEU A N 1
ATOM 626 C CA . LEU A 1 80 ? 9.691 10.538 6.056 1.00 82.81 80 LEU A CA 1
ATOM 627 C C . LEU A 1 80 ? 8.394 9.918 5.520 1.00 82.81 80 LEU A C 1
ATOM 629 O O . LEU A 1 80 ? 7.365 9.939 6.195 1.00 82.81 80 LEU A O 1
ATOM 633 N N . SER A 1 81 ? 8.459 9.298 4.343 1.00 80.69 81 SER A N 1
ATOM 634 C CA . SER A 1 81 ? 7.342 8.569 3.736 1.00 80.69 81 SER A CA 1
ATOM 635 C C . SER A 1 81 ? 6.850 7.408 4.619 1.00 80.69 81 SER A C 1
ATOM 637 O O . SER A 1 81 ? 5.645 7.223 4.837 1.00 80.69 81 SER A O 1
ATOM 639 N N . THR A 1 82 ? 7.788 6.666 5.213 1.00 83.94 82 THR A N 1
ATOM 640 C CA . THR A 1 82 ? 7.486 5.578 6.154 1.00 83.94 82 THR A CA 1
ATOM 641 C C . THR A 1 82 ? 6.874 6.114 7.450 1.00 83.94 82 THR A C 1
ATOM 643 O O . THR A 1 82 ? 5.867 5.582 7.916 1.00 83.94 82 THR A O 1
ATOM 646 N N . LEU A 1 83 ? 7.417 7.201 8.009 1.00 85.06 83 LEU A N 1
ATOM 647 C CA . LEU A 1 83 ? 6.890 7.843 9.217 1.00 85.06 83 LEU A CA 1
ATOM 648 C C . LEU A 1 83 ? 5.456 8.342 9.026 1.00 85.06 83 LEU A C 1
ATOM 650 O O . LEU A 1 83 ? 4.606 8.077 9.877 1.00 85.06 83 LEU A O 1
ATOM 654 N N . GLY A 1 84 ? 5.163 8.998 7.899 1.00 84.56 84 GLY A N 1
ATOM 655 C CA . GLY A 1 84 ? 3.803 9.420 7.557 1.00 84.56 84 GLY A CA 1
ATOM 656 C C . GLY A 1 84 ? 2.826 8.240 7.542 1.00 84.56 84 GLY A C 1
ATOM 657 O O . GLY A 1 84 ? 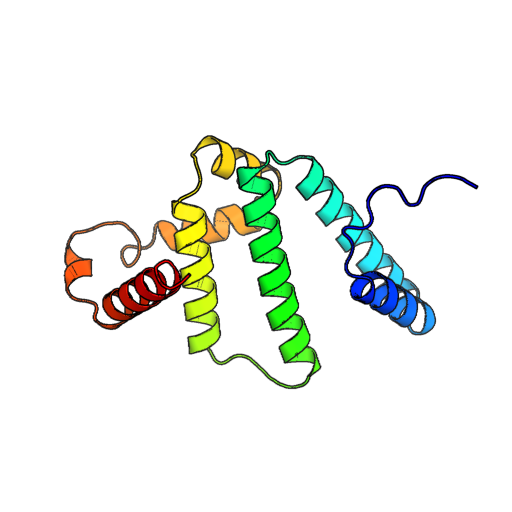1.777 8.286 8.190 1.00 84.56 84 GLY A O 1
ATOM 658 N N . THR A 1 85 ? 3.233 7.136 6.909 1.00 87.38 85 THR A N 1
ATOM 659 C CA . THR A 1 85 ? 2.442 5.896 6.854 1.00 87.38 85 THR A CA 1
ATOM 660 C C . THR A 1 85 ? 2.206 5.302 8.248 1.00 87.38 85 THR A C 1
ATOM 662 O O . THR A 1 85 ? 1.086 4.906 8.569 1.00 87.38 85 THR A O 1
ATOM 665 N N . LEU A 1 86 ? 3.226 5.275 9.115 1.00 87.69 86 LEU A N 1
ATOM 666 C CA . LEU A 1 86 ? 3.117 4.755 10.485 1.00 87.69 86 LEU A CA 1
ATOM 667 C C . LEU A 1 86 ? 2.198 5.606 11.361 1.00 87.69 86 LEU A C 1
ATOM 669 O O . LEU A 1 86 ? 1.393 5.062 12.117 1.00 87.69 86 LEU A O 1
ATOM 673 N N . ILE A 1 87 ? 2.294 6.935 11.264 1.00 87.19 87 ILE A N 1
ATOM 674 C CA . ILE A 1 87 ? 1.414 7.854 11.995 1.00 87.19 87 ILE A CA 1
ATOM 675 C C . ILE A 1 87 ? -0.036 7.614 11.581 1.00 87.19 87 ILE A C 1
ATOM 677 O O . ILE A 1 87 ? -0.913 7.527 12.443 1.00 87.19 87 ILE A O 1
ATOM 681 N N . ARG A 1 88 ? -0.296 7.466 10.277 1.00 89.06 88 ARG A N 1
ATOM 682 C CA . ARG A 1 88 ? -1.645 7.196 9.783 1.00 89.06 88 ARG A CA 1
ATOM 683 C C . ARG A 1 88 ? -2.146 5.821 10.216 1.00 89.06 88 ARG A C 1
ATOM 685 O O . ARG A 1 88 ? -3.257 5.737 10.729 1.00 89.06 88 ARG A O 1
ATOM 692 N N . TYR A 1 89 ? -1.310 4.787 10.123 1.00 91.06 89 TYR A N 1
ATOM 693 C CA . TYR A 1 89 ? -1.631 3.442 10.602 1.00 91.06 89 TYR A CA 1
ATOM 694 C C . TYR A 1 89 ? -1.997 3.441 12.087 1.00 91.06 89 TYR A C 1
ATOM 696 O O . TYR A 1 89 ? -3.007 2.864 12.475 1.00 91.06 89 TYR A O 1
ATOM 704 N N . LYS A 1 90 ? -1.228 4.136 12.937 1.00 89.12 90 LYS A N 1
ATOM 705 C CA . LYS A 1 90 ? -1.508 4.233 14.378 1.00 89.12 90 LYS A CA 1
ATOM 706 C C . LYS A 1 90 ? -2.856 4.881 14.680 1.00 89.12 90 LYS A C 1
ATOM 708 O O . LYS A 1 90 ? -3.507 4.439 15.626 1.00 89.12 90 LYS A O 1
ATOM 713 N N . LYS A 1 91 ? -3.269 5.869 13.882 1.00 91.62 91 LYS A N 1
ATOM 714 C CA . LYS A 1 91 ? -4.554 6.570 14.018 1.00 91.62 91 LYS A CA 1
ATOM 715 C C . LYS A 1 91 ? -5.764 5.730 13.605 1.00 91.62 91 LYS A C 1
ATOM 717 O O . LYS A 1 91 ? -6.873 6.123 13.945 1.00 91.62 91 LYS A O 1
ATOM 722 N N . LEU A 1 92 ? -5.565 4.606 12.911 1.00 91.81 92 LEU A N 1
ATOM 723 C CA . LEU A 1 92 ? -6.669 3.721 12.552 1.00 91.81 92 LEU A CA 1
ATOM 724 C C . LEU A 1 92 ? -7.321 3.100 13.788 1.00 91.81 92 LEU A C 1
ATOM 726 O O . LEU A 1 92 ? -6.633 2.724 14.753 1.00 91.81 92 LEU A O 1
ATOM 730 N N . SER A 1 93 ? -8.637 2.916 13.708 1.00 95.31 93 SER A N 1
ATOM 731 C CA . SER A 1 93 ? -9.395 2.121 14.668 1.00 95.31 93 SER A CA 1
ATOM 732 C C . SER A 1 93 ? -8.867 0.682 14.749 1.00 95.31 93 SER A C 1
ATOM 734 O O . SER A 1 93 ? -8.250 0.159 13.816 1.00 95.31 93 SER A O 1
ATOM 736 N N . ALA A 1 94 ? -9.097 0.014 15.884 1.00 93.94 94 ALA A N 1
ATOM 737 C CA . ALA A 1 94 ? -8.692 -1.383 16.056 1.00 93.94 94 ALA A CA 1
ATOM 738 C C . ALA A 1 94 ? -9.341 -2.297 14.999 1.00 93.94 94 ALA A C 1
ATOM 740 O O . ALA A 1 94 ? -8.655 -3.132 14.414 1.00 93.94 94 ALA A O 1
ATOM 741 N N . ALA A 1 95 ? -10.622 -2.062 14.694 1.00 94.06 95 ALA A N 1
ATOM 742 C CA . ALA A 1 95 ? -11.350 -2.773 13.647 1.00 94.06 95 ALA A CA 1
ATOM 743 C C . ALA A 1 95 ? -10.716 -2.554 12.263 1.00 94.06 95 ALA A C 1
ATOM 745 O O . ALA A 1 95 ? -10.432 -3.522 11.562 1.00 94.06 95 ALA A O 1
ATOM 746 N N . ALA A 1 96 ? -10.395 -1.307 11.896 1.00 94.94 96 ALA A N 1
ATOM 747 C CA . ALA A 1 96 ? -9.761 -1.014 10.612 1.00 94.94 96 ALA A CA 1
ATOM 748 C C . ALA A 1 96 ? -8.358 -1.632 10.484 1.00 94.94 96 ALA A C 1
ATOM 750 O O . ALA A 1 96 ? -7.997 -2.114 9.410 1.00 94.94 96 ALA A O 1
ATOM 751 N N . LYS A 1 97 ? -7.568 -1.668 11.567 1.00 93.94 97 LYS A N 1
ATOM 752 C CA . LYS A 1 97 ? -6.267 -2.366 11.586 1.00 93.94 97 LYS A CA 1
ATOM 753 C C . LYS A 1 97 ? -6.427 -3.868 11.382 1.00 93.94 97 LYS A C 1
ATOM 755 O O . LYS A 1 97 ? -5.653 -4.458 10.635 1.00 93.94 97 LYS A O 1
ATOM 760 N N . GLU A 1 98 ? -7.420 -4.482 12.019 1.00 94.25 98 GLU A N 1
ATOM 761 C CA . GLU A 1 98 ? -7.694 -5.913 11.879 1.00 94.25 98 GLU A CA 1
ATOM 762 C C . GLU A 1 98 ? -8.150 -6.265 10.454 1.00 94.25 98 GLU A C 1
ATOM 764 O O . GLU A 1 98 ? -7.613 -7.188 9.837 1.00 94.25 98 GLU A O 1
ATOM 769 N N . GLU A 1 99 ? -9.099 -5.508 9.898 1.00 94.31 99 GLU A N 1
ATOM 770 C CA . GLU A 1 99 ? -9.556 -5.663 8.513 1.00 94.31 99 GLU A CA 1
ATOM 771 C C . GLU A 1 99 ? -8.404 -5.495 7.519 1.00 94.31 99 GLU A C 1
ATOM 773 O O . GLU A 1 99 ? -8.192 -6.346 6.648 1.00 94.31 99 GLU A O 1
ATOM 778 N N . PHE A 1 100 ? -7.615 -4.428 7.684 1.00 94.88 100 PHE A N 1
ATOM 779 C CA . PHE A 1 100 ? -6.428 -4.185 6.875 1.00 94.88 100 PHE A CA 1
ATOM 780 C C . PHE A 1 100 ? -5.434 -5.345 6.985 1.00 94.88 100 PHE A C 1
ATOM 782 O O . PHE A 1 100 ? -4.942 -5.824 5.964 1.00 94.88 100 PHE A O 1
ATOM 789 N N . GLY A 1 101 ? -5.184 -5.846 8.196 1.00 94.62 101 GLY A N 1
ATOM 790 C CA . GLY A 1 101 ? -4.290 -6.973 8.452 1.00 94.62 101 GLY A CA 1
ATOM 791 C C . GLY A 1 101 ? -4.719 -8.266 7.763 1.00 94.62 101 GLY A C 1
ATOM 792 O O . GLY A 1 101 ? -3.872 -8.973 7.218 1.00 94.62 101 GLY A O 1
ATOM 793 N N . LYS A 1 102 ? -6.026 -8.545 7.694 1.00 95.31 102 LYS A N 1
ATOM 794 C CA . LYS A 1 102 ? -6.564 -9.710 6.968 1.00 95.31 102 LYS A CA 1
ATOM 795 C C . LYS A 1 102 ? -6.300 -9.622 5.463 1.00 95.31 102 LYS A C 1
ATOM 797 O O . LYS A 1 102 ? -5.920 -10.615 4.847 1.00 95.31 102 LYS A O 1
ATOM 802 N N . GLN A 1 103 ? -6.469 -8.441 4.866 1.00 94.94 103 GLN A N 1
ATOM 803 C CA . GLN A 1 103 ? -6.292 -8.255 3.419 1.00 94.94 103 GLN A CA 1
ATOM 804 C C . GLN A 1 103 ? -4.819 -8.055 3.015 1.00 94.94 103 GLN A C 1
ATOM 806 O O . GLN A 1 103 ? -4.382 -8.497 1.943 1.00 94.94 103 GLN A O 1
ATOM 811 N N . PHE A 1 104 ? -4.023 -7.424 3.880 1.00 93.38 104 PHE A N 1
ATOM 812 C CA . PHE A 1 104 ? -2.636 -7.026 3.633 1.00 93.38 104 PHE A CA 1
ATOM 813 C C . PHE A 1 104 ? -1.682 -7.494 4.750 1.00 93.38 104 PHE A C 1
ATOM 815 O O . PHE A 1 104 ? -0.969 -6.673 5.332 1.00 93.38 104 PHE A O 1
ATOM 822 N N . PRO A 1 105 ? -1.579 -8.812 5.020 1.00 92.81 105 PRO A N 1
ATOM 823 C CA . PRO A 1 105 ? -0.859 -9.331 6.187 1.00 92.81 105 PRO A CA 1
ATOM 824 C C . PRO A 1 105 ? 0.630 -8.978 6.189 1.00 92.81 105 PRO A C 1
ATOM 826 O O . PRO A 1 105 ? 1.175 -8.610 7.220 1.00 92.81 105 PRO A O 1
ATOM 829 N N . VAL A 1 106 ? 1.294 -9.012 5.029 1.00 90.12 106 VAL A N 1
ATOM 830 C CA . VAL A 1 106 ? 2.724 -8.666 4.922 1.00 90.12 106 VAL A CA 1
ATOM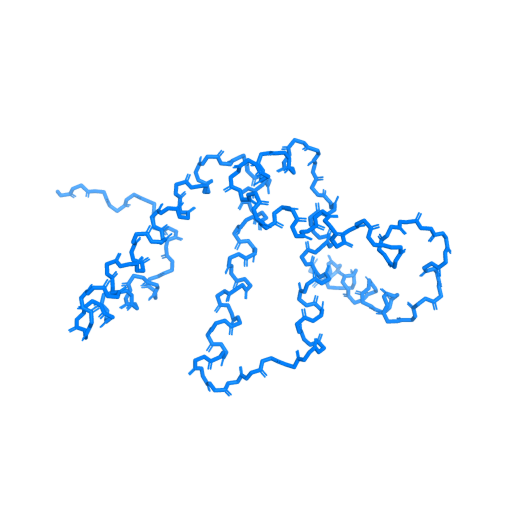 831 C C . VAL A 1 106 ? 2.976 -7.206 5.309 1.00 90.12 106 VAL A C 1
ATOM 833 O O . VAL A 1 106 ? 3.891 -6.918 6.077 1.00 90.12 106 VAL A O 1
ATOM 836 N N . ILE A 1 107 ? 2.144 -6.285 4.812 1.00 89.00 107 ILE A N 1
ATOM 837 C CA . ILE A 1 107 ? 2.281 -4.849 5.088 1.00 89.00 107 ILE A CA 1
ATOM 838 C C . ILE A 1 107 ? 1.907 -4.566 6.542 1.00 89.00 107 ILE A C 1
ATOM 840 O O . ILE A 1 107 ? 2.629 -3.859 7.238 1.00 89.00 107 ILE A O 1
ATOM 844 N N . SER A 1 108 ? 0.815 -5.160 7.022 1.00 91.00 108 SER A N 1
ATOM 845 C CA . SER A 1 108 ? 0.376 -5.020 8.407 1.00 91.00 108 SER A CA 1
ATOM 846 C C . SER A 1 108 ? 1.428 -5.524 9.392 1.00 91.00 108 SER A C 1
ATOM 848 O O . SER A 1 108 ? 1.706 -4.838 10.367 1.00 91.00 108 SER A O 1
ATOM 850 N N . ASN A 1 109 ? 2.061 -6.670 9.124 1.00 89.00 109 ASN A N 1
ATOM 851 C CA . ASN A 1 109 ? 3.124 -7.207 9.972 1.00 89.00 109 ASN A CA 1
ATOM 852 C C . ASN A 1 109 ? 4.353 -6.297 9.985 1.00 89.00 109 ASN A C 1
ATOM 854 O O . ASN A 1 109 ? 4.912 -6.051 11.051 1.00 89.00 109 ASN A O 1
ATOM 858 N N . ALA A 1 110 ? 4.747 -5.757 8.827 1.00 86.62 110 ALA A N 1
ATOM 859 C CA . ALA A 1 110 ? 5.843 -4.798 8.751 1.00 86.62 110 ALA A CA 1
ATOM 860 C C . ALA A 1 110 ? 5.536 -3.528 9.564 1.00 86.62 110 ALA A C 1
ATOM 862 O O . ALA A 1 110 ? 6.353 -3.110 10.381 1.00 86.62 110 ALA A O 1
ATOM 863 N N . LEU A 1 111 ? 4.343 -2.949 9.399 1.00 86.94 111 LEU A N 1
ATOM 864 C CA . LEU A 1 111 ? 3.927 -1.756 10.139 1.00 86.94 111 LEU A CA 1
ATOM 865 C C . LEU A 1 111 ? 3.843 -2.028 11.643 1.00 86.94 111 LEU A C 1
ATOM 867 O O . LEU A 1 111 ? 4.414 -1.270 12.420 1.00 86.94 111 LEU A O 1
ATOM 871 N N . THR A 1 112 ? 3.211 -3.128 12.060 1.00 85.00 112 THR A N 1
ATOM 872 C CA . THR A 1 112 ? 3.127 -3.523 13.473 1.00 85.00 112 THR A CA 1
ATOM 873 C C . THR A 1 112 ? 4.520 -3.732 14.074 1.00 85.00 112 THR A C 1
ATOM 875 O O . THR A 1 112 ? 4.815 -3.180 15.135 1.00 85.00 112 THR A O 1
ATOM 878 N N . GLY A 1 113 ? 5.405 -4.444 13.368 1.00 81.25 113 GLY A N 1
ATOM 879 C CA . GLY A 1 113 ? 6.791 -4.651 13.783 1.00 81.25 113 GLY A CA 1
ATOM 880 C C . GLY A 1 113 ? 7.536 -3.332 13.983 1.00 81.25 113 GLY A C 1
ATOM 881 O O . GLY A 1 113 ? 8.105 -3.109 15.049 1.00 81.25 113 GLY A O 1
ATOM 882 N N . ILE A 1 114 ? 7.449 -2.403 13.025 1.00 73.69 114 ILE A N 1
ATOM 883 C CA . ILE A 1 114 ? 8.083 -1.083 13.149 1.00 73.69 114 ILE A CA 1
ATOM 884 C C . ILE A 1 114 ? 7.475 -0.276 14.303 1.00 73.69 114 ILE A C 1
ATOM 886 O O . ILE A 1 114 ? 8.210 0.348 15.064 1.00 73.69 114 ILE A O 1
ATOM 890 N N . THR A 1 115 ? 6.150 -0.307 14.488 1.00 67.69 115 THR A N 1
ATOM 891 C CA . THR A 1 115 ? 5.507 0.415 15.599 1.00 67.69 115 THR A CA 1
ATOM 892 C C . THR A 1 115 ? 5.871 -0.121 16.978 1.00 67.69 115 THR A C 1
ATOM 894 O O . THR A 1 115 ? 5.757 0.634 17.936 1.00 67.69 115 THR A O 1
ATOM 897 N N . SER A 1 116 ? 6.307 -1.381 17.076 1.00 65.38 116 SER A N 1
ATOM 898 C CA . SER A 1 116 ? 6.734 -1.996 18.336 1.00 65.38 116 SER A CA 1
ATOM 899 C C . SER A 1 116 ? 8.159 -1.615 18.754 1.00 65.38 116 SER A C 1
ATOM 901 O O . SER A 1 116 ? 8.528 -1.824 19.910 1.00 65.38 116 SER A O 1
ATOM 903 N N . LEU A 1 117 ? 8.956 -1.024 17.852 1.00 65.25 117 LEU A N 1
ATOM 904 C CA . LEU A 1 117 ? 10.323 -0.605 18.162 1.00 65.25 117 LEU A CA 1
ATOM 905 C C . LEU A 1 117 ? 10.329 0.497 19.240 1.00 65.25 117 LEU A C 1
ATOM 907 O O . LEU A 1 117 ? 9.498 1.402 19.164 1.00 65.25 117 LEU A O 1
ATOM 911 N N . PRO A 1 118 ? 11.285 0.500 20.192 1.00 53.34 118 PRO A N 1
ATOM 912 C CA . PRO A 1 118 ? 11.316 1.453 21.313 1.00 53.34 118 PRO A CA 1
ATOM 913 C C . PRO A 1 118 ? 11.318 2.926 20.889 1.00 53.34 118 PRO A C 1
ATOM 915 O O . PRO A 1 118 ? 10.712 3.764 21.537 1.00 53.34 118 PRO A O 1
ATOM 918 N N . ILE A 1 119 ? 11.935 3.239 19.747 1.00 53.34 119 ILE A N 1
ATOM 919 C CA . ILE A 1 119 ? 11.944 4.591 19.163 1.00 53.34 119 ILE A CA 1
ATOM 920 C C . ILE A 1 119 ? 10.557 5.072 18.692 1.00 53.34 119 ILE A C 1
ATOM 922 O O . ILE A 1 119 ? 10.367 6.260 18.442 1.00 53.34 119 ILE A O 1
ATOM 926 N N . PHE A 1 120 ? 9.594 4.156 18.554 1.00 51.53 120 PHE A N 1
ATOM 927 C CA . PHE A 1 120 ? 8.229 4.417 18.101 1.00 51.53 120 PHE A CA 1
ATOM 928 C C . PHE A 1 120 ? 7.155 3.976 19.102 1.00 51.53 120 PHE A C 1
ATOM 930 O O . PHE A 1 120 ? 6.014 4.421 18.968 1.00 51.53 120 PHE A O 1
ATOM 937 N N . SER A 1 121 ? 7.474 3.138 20.085 1.00 47.88 121 SER A N 1
ATOM 938 C CA . SER A 1 121 ? 6.600 2.817 21.215 1.00 47.88 121 SER A CA 1
ATOM 939 C C . SER A 1 121 ? 6.619 3.979 22.204 1.00 47.88 121 SER A C 1
ATOM 941 O O . SER A 1 121 ? 7.671 4.487 22.567 1.00 47.88 121 SER A O 1
ATOM 943 N N . SER A 1 122 ? 5.440 4.454 22.581 1.00 51.53 122 SER A N 1
ATOM 944 C CA . SER A 1 122 ? 5.213 5.661 23.373 1.00 51.53 122 SER A CA 1
ATOM 945 C C . SER A 1 122 ? 5.826 5.575 24.784 1.00 51.53 122 SER A C 1
ATOM 947 O O . SER A 1 122 ? 5.123 5.267 25.740 1.00 51.53 122 SER A O 1
ATOM 949 N N . GLU A 1 123 ? 7.113 5.880 24.935 1.00 37.66 123 GLU A N 1
ATOM 9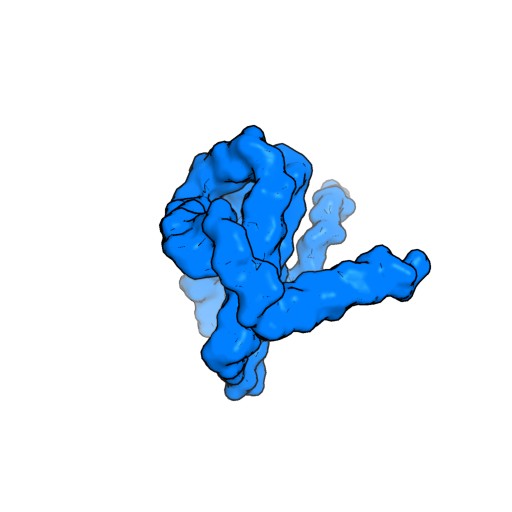50 C CA . GLU A 1 123 ? 7.729 6.259 26.213 1.00 37.66 123 GLU A CA 1
ATOM 951 C C . GLU A 1 123 ? 8.013 7.777 26.238 1.00 37.66 123 GLU A C 1
ATOM 953 O O . GLU A 1 123 ? 8.259 8.375 25.184 1.00 37.66 123 GLU A O 1
ATOM 958 N N . PRO A 1 124 ? 7.985 8.442 27.415 1.00 42.97 124 PRO A N 1
ATOM 959 C CA . PRO A 1 124 ? 8.032 9.906 27.526 1.00 42.97 124 PRO A CA 1
ATOM 960 C C . PRO A 1 124 ? 9.349 10.576 27.076 1.00 42.97 124 PRO A C 1
ATOM 962 O O . PRO A 1 124 ? 9.485 11.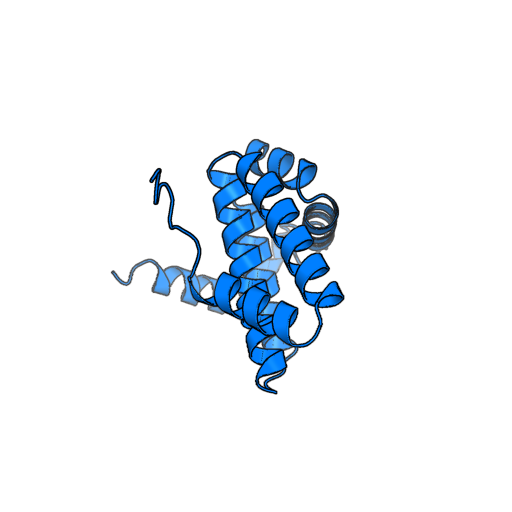791 27.193 1.00 42.97 124 PRO A O 1
ATOM 965 N N . GLY A 1 125 ? 10.303 9.839 26.499 1.00 41.56 125 GLY A N 1
ATOM 966 C CA . GLY A 1 125 ? 11.548 10.389 25.948 1.00 41.56 125 GLY A CA 1
ATOM 967 C C . GLY A 1 125 ? 11.404 11.145 24.616 1.00 41.56 125 GLY A C 1
ATOM 968 O O . GLY A 1 125 ? 12.354 11.782 24.170 1.00 41.56 125 GLY A O 1
ATOM 969 N N . LEU A 1 126 ? 10.234 11.111 23.963 1.00 46.97 126 LEU A N 1
ATOM 970 C CA . LEU A 1 126 ? 10.026 11.723 22.638 1.00 46.97 126 LEU A CA 1
ATOM 971 C C . LEU A 1 126 ? 9.765 13.240 22.650 1.00 46.97 126 LEU A C 1
ATOM 973 O O . LEU A 1 126 ? 9.753 13.856 21.586 1.00 46.97 126 LEU A O 1
ATOM 977 N N . ALA A 1 127 ? 9.629 13.868 23.821 1.00 43.59 127 ALA A N 1
ATOM 978 C CA . ALA A 1 127 ? 9.485 15.324 23.935 1.00 43.59 127 ALA A CA 1
ATOM 979 C C . ALA A 1 127 ? 10.770 16.110 23.589 1.00 43.59 127 ALA A C 1
ATOM 981 O O . ALA A 1 127 ? 10.755 17.335 23.618 1.00 43.59 127 ALA A O 1
ATOM 982 N N . HIS A 1 128 ? 11.884 15.432 23.289 1.00 43.69 128 HIS A N 1
ATOM 983 C CA . HIS A 1 128 ? 13.181 16.051 22.980 1.00 43.69 128 HIS A CA 1
ATOM 984 C C . HIS A 1 128 ? 13.786 15.589 21.642 1.00 43.69 128 HIS A C 1
ATOM 986 O O . HIS A 1 128 ? 14.979 15.778 21.421 1.00 43.69 128 HIS A O 1
ATOM 992 N N . ASN A 1 129 ? 13.000 14.996 20.729 1.00 47.31 129 ASN A N 1
ATOM 993 C CA . ASN A 1 129 ? 13.485 14.738 19.370 1.00 47.31 129 ASN A CA 1
ATOM 994 C C . ASN A 1 129 ? 13.069 15.887 18.429 1.00 47.31 129 ASN A C 1
ATOM 996 O O . ASN A 1 129 ? 11.918 15.900 17.975 1.00 47.31 129 ASN A O 1
ATOM 1000 N N . PRO A 1 130 ? 13.973 16.841 18.125 1.00 51.66 130 PRO A N 1
ATOM 1001 C CA . PRO A 1 130 ? 13.636 18.048 17.368 1.00 51.66 130 PRO A CA 1
ATOM 1002 C C . PRO A 1 130 ? 13.071 17.725 15.979 1.00 51.66 130 PRO A C 1
ATOM 1004 O O . PRO A 1 130 ? 12.138 18.374 15.527 1.00 51.66 130 PRO A O 1
ATOM 1007 N N . ILE A 1 131 ? 13.522 16.633 15.355 1.00 51.34 131 ILE A N 1
ATOM 1008 C CA . ILE A 1 131 ? 13.088 16.229 14.008 1.00 51.34 131 ILE A CA 1
ATOM 1009 C C . ILE A 1 131 ? 11.608 15.812 13.989 1.00 51.34 131 ILE A C 1
ATOM 1011 O O . ILE A 1 131 ? 10.888 16.084 13.028 1.00 51.34 131 ILE A O 1
ATOM 1015 N N . LEU A 1 132 ? 11.133 15.147 15.047 1.00 46.59 132 LEU A N 1
ATOM 1016 C CA . LEU A 1 132 ? 9.744 14.692 15.128 1.00 46.59 132 LEU A CA 1
ATOM 1017 C C . LEU A 1 132 ? 8.805 15.819 15.583 1.00 46.59 132 LEU A C 1
ATOM 1019 O O . LEU A 1 132 ? 7.661 15.878 15.129 1.00 46.59 132 LEU A O 1
ATOM 1023 N N . GLY A 1 133 ? 9.301 16.719 16.440 1.00 54.00 133 GLY A N 1
ATOM 1024 C CA . GLY A 1 133 ? 8.603 17.942 16.840 1.00 54.00 133 GLY A CA 1
ATOM 1025 C C . GLY A 1 133 ? 8.354 18.870 15.652 1.00 54.00 133 GLY A C 1
ATOM 1026 O O . GLY A 1 133 ? 7.213 19.270 15.422 1.00 54.00 133 GLY A O 1
ATOM 1027 N N . ASP A 1 134 ? 9.382 19.106 14.838 1.00 52.47 134 ASP A N 1
ATOM 1028 C CA . ASP A 1 134 ? 9.283 19.934 13.635 1.00 52.47 134 ASP A CA 1
ATOM 1029 C C . ASP A 1 134 ? 8.339 19.309 12.599 1.00 52.47 134 ASP A C 1
ATOM 1031 O O . ASP A 1 134 ? 7.500 19.996 12.021 1.00 52.47 134 ASP A O 1
ATOM 1035 N N . PHE A 1 135 ? 8.385 17.984 12.411 1.00 53.25 135 PHE A N 1
ATOM 1036 C CA . PHE A 1 135 ? 7.474 17.292 11.495 1.00 53.25 135 PHE A CA 1
ATOM 1037 C C . PHE A 1 135 ? 6.006 17.371 11.945 1.00 53.25 135 PHE A C 1
ATOM 1039 O O . PHE A 1 135 ? 5.116 17.611 11.126 1.00 53.25 135 PHE A O 1
ATOM 1046 N N . LEU A 1 136 ? 5.729 17.197 13.242 1.00 50.09 136 LEU A N 1
ATOM 1047 C CA . LEU A 1 136 ? 4.374 17.337 13.783 1.00 50.09 136 LEU A CA 1
ATOM 1048 C C . LEU A 1 136 ? 3.873 18.784 13.694 1.00 50.09 136 LEU A C 1
ATOM 1050 O O . LEU A 1 136 ? 2.703 18.985 13.369 1.00 50.09 136 LEU A O 1
ATOM 1054 N N . ALA A 1 137 ? 4.745 19.772 13.911 1.00 51.44 137 ALA A N 1
ATOM 1055 C CA . ALA A 1 137 ? 4.423 21.185 13.736 1.00 51.44 137 ALA A CA 1
ATOM 1056 C C . ALA A 1 137 ? 4.093 21.515 12.270 1.00 51.44 137 ALA A C 1
ATOM 1058 O O . ALA A 1 137 ? 3.056 22.121 12.004 1.00 51.44 137 ALA A O 1
ATOM 1059 N N . ILE A 1 138 ? 4.889 21.023 11.313 1.00 54.66 138 ILE A N 1
ATOM 1060 C CA . ILE A 1 138 ? 4.641 21.187 9.870 1.00 54.66 138 ILE A CA 1
ATOM 1061 C C . ILE A 1 138 ? 3.308 20.539 9.462 1.00 54.66 138 ILE A C 1
ATOM 1063 O O . ILE A 1 138 ? 2.510 21.145 8.746 1.00 54.66 138 ILE A O 1
ATOM 1067 N N . MET A 1 139 ? 3.020 19.329 9.950 1.00 44.31 139 MET A N 1
ATOM 1068 C CA . MET A 1 139 ? 1.764 18.630 9.647 1.00 44.31 139 MET A CA 1
ATOM 1069 C C . MET A 1 139 ? 0.539 19.307 10.280 1.00 44.31 139 MET A C 1
ATOM 1071 O O . MET A 1 139 ? -0.537 19.306 9.683 1.00 44.31 139 MET A O 1
ATOM 1075 N N . HIS A 1 140 ? 0.685 19.896 11.470 1.00 43.16 140 HIS A N 1
ATOM 1076 C CA . HIS A 1 140 ? -0.370 20.673 12.123 1.00 43.16 140 HIS A CA 1
ATOM 1077 C C . HIS A 1 140 ? -0.639 21.990 11.377 1.00 43.16 140 HIS A C 1
ATOM 1079 O O . HIS A 1 140 ? -1.792 22.368 11.178 1.00 43.16 140 HIS A O 1
ATOM 1085 N N . GLN A 1 141 ? 0.413 22.645 10.884 1.00 46.97 141 GLN A N 1
ATOM 1086 C CA . GLN A 1 141 ? 0.319 23.886 10.117 1.00 46.97 141 GLN A CA 1
ATOM 1087 C C . GLN A 1 141 ? -0.291 23.665 8.720 1.00 46.97 141 GLN A C 1
ATOM 1089 O O . GLN A 1 141 ? -1.077 24.488 8.260 1.00 46.97 141 GLN A O 1
ATOM 1094 N N . ALA A 1 142 ? -0.034 22.513 8.090 1.00 48.28 142 ALA A N 1
ATOM 1095 C CA . ALA A 1 142 ? -0.654 22.119 6.821 1.00 48.28 142 ALA A CA 1
ATOM 1096 C C . ALA A 1 142 ? -2.161 21.797 6.926 1.00 48.28 142 ALA A C 1
ATOM 1098 O O . ALA A 1 142 ? -2.864 21.833 5.920 1.00 48.28 142 ALA A O 1
ATOM 1099 N N . HIS A 1 143 ? -2.671 21.492 8.125 1.00 43.50 143 HIS A N 1
ATOM 1100 C CA . HIS A 1 143 ? -4.084 21.167 8.355 1.00 43.50 143 HIS A CA 1
ATOM 1101 C C . HIS A 1 143 ? -4.945 22.356 8.820 1.00 43.50 143 HIS A C 1
ATOM 1103 O O . HIS A 1 143 ? -6.166 22.235 8.804 1.00 43.50 143 HIS A O 1
ATOM 1109 N N . MET A 1 144 ? -4.347 23.490 9.212 1.00 41.59 144 MET A N 1
ATOM 1110 C CA . MET A 1 144 ? -5.074 24.712 9.612 1.00 41.59 144 MET A CA 1
ATOM 1111 C C . MET A 1 144 ? -4.982 25.853 8.582 1.00 41.59 144 MET A C 1
ATOM 1113 O O . MET A 1 144 ? -5.376 26.978 8.872 1.00 41.59 144 MET A O 1
ATOM 1117 N N . GLY A 1 145 ? -4.446 25.573 7.390 1.00 44.66 145 GLY A N 1
ATOM 1118 C CA . GLY A 1 145 ? -4.255 26.536 6.300 1.00 44.66 145 GLY A CA 1
ATOM 1119 C C . GLY A 1 145 ? -5.216 26.371 5.118 1.00 44.66 145 GLY A C 1
ATOM 1120 O O . GLY A 1 145 ? -4.768 26.505 3.980 1.00 44.66 145 GLY A O 1
ATOM 1121 N N . ILE A 1 146 ? -6.492 26.053 5.372 1.00 38.25 146 ILE A N 1
ATOM 1122 C CA . ILE A 1 146 ? -7.615 26.223 4.428 1.00 38.25 146 ILE A CA 1
ATOM 1123 C C . ILE A 1 146 ? -8.793 26.813 5.197 1.00 38.25 146 ILE A C 1
ATOM 1125 O O . ILE A 1 146 ? -9.111 26.249 6.268 1.00 38.25 146 ILE A O 1
#